Protein 5B8D (pdb70)

Secondary structure (P-SEA, 3-state):
ccccccccccccccccccccccccccccccccbbbbbcccbbbbbcccccaaaaaaaaaccccbbbbcccbbbbbcccccccccccaaaaaaaaaaacc

Structure (mmCIF, N/CA/C/O backbone):
data_5B8D
#
_entry.id   5B8D
#
_cell.length_a   41.434
_cell.length_b   44.157
_cell.length_c   56.549
_cell.angle_alpha   90.000
_cell.angle_beta   90.000
_cell.angle_gamma   90.000
#
_symmetry.space_group_name_H-M   'P 21 21 21'
#
loop_
_entity.id
_entity.type
_entity.pdbx_description
1 polymer 'Histone deacetylase 6'
2 non-polymer 'ZINC ION'
3 non-polymer 'FORMIC ACID'
4 non-polymer ~{N}-(4-methyl-1,3-thiazol-2-yl)ethanamide
5 non-polymer 'UNKNOWN ATOM OR ION'
6 non-polymer 'SODIUM ION'
7 water water
#
loop_
_atom_site.group_PDB
_atom_site.id
_atom_site.type_symbol
_atom_site.label_atom_id
_atom_site.label_alt_id
_atom_site.label_comp_id
_atom_site.label_asym_id
_atom_site.label_entity_id
_atom_site.label_seq_id
_atom_site.pdbx_PDB_ins_code
_atom_site.Cartn_x
_atom_site.Cartn_y
_atom_site.Cartn_z
_atom_site.occupancy
_atom_site.B_iso_or_equiv
_atom_site.auth_seq_id
_atom_site.auth_comp_id
_atom_site.auth_asym_id
_atom_site.auth_atom_id
_atom_site.pdbx_PDB_model_num
ATOM 1 N N . PRO A 1 3 ? -9.263 -6.504 7.482 1.00 22.82 1109 PRO A N 1
ATOM 2 C CA . PRO A 1 3 ? -7.968 -6.921 6.910 1.00 19.75 1109 PRO A CA 1
ATOM 3 C C . PRO A 1 3 ? -8.043 -8.031 5.849 1.00 18.08 1109 PRO A C 1
ATOM 4 O O . PRO A 1 3 ? -8.901 -8.935 5.937 1.00 21.29 1109 PRO A O 1
ATOM 8 N N . LEU A 1 4 ? -7.142 -7.969 4.869 1.00 14.14 1110 LEU A N 1
ATOM 9 C CA . LEU A 1 4 ? -7.157 -8.908 3.753 1.00 13.65 1110 LEU A CA 1
ATOM 10 C C . LEU A 1 4 ? -6.575 -10.267 4.159 1.00 12.87 1110 LEU A C 1
ATOM 11 O O . LEU A 1 4 ? -5.573 -10.311 4.881 1.00 13.85 1110 LEU A O 1
ATOM 16 N N . PRO A 1 5 ? -7.128 -11.383 3.628 1.00 13.58 1111 PRO A N 1
ATOM 17 C CA . PRO A 1 5 ? -6.535 -12.712 3.875 1.00 13.70 1111 PRO A CA 1
ATOM 18 C C . PRO A 1 5 ? -5.374 -13.116 2.931 1.00 12.02 1111 PRO A C 1
ATOM 19 O O . PRO A 1 5 ? -4.841 -14.223 3.046 1.00 13.47 1111 PRO A O 1
ATOM 23 N N . TRP A 1 6 ? -4.991 -12.211 2.026 1.00 11.96 1112 TRP A N 1
ATOM 24 C CA . TRP A 1 6 ? -3.915 -12.429 1.044 1.00 11.58 1112 TRP A CA 1
ATOM 25 C C . TRP A 1 6 ? -3.677 -11.094 0.336 1.00 11.26 1112 TRP A C 1
ATOM 26 O O . TRP A 1 6 ? -4.601 -10.235 0.287 1.00 13.00 1112 TRP A O 1
ATOM 37 N N . CYS A 1 7 ? -2.472 -10.879 -0.207 1.00 11.18 1113 CYS A N 1
ATOM 38 C CA . CYS A 1 7 ? -2.321 -9.786 -1.172 1.00 11.71 1113 CYS A CA 1
ATOM 39 C C . CYS A 1 7 ? -1.255 -10.199 -2.175 1.00 11.91 1113 CYS A C 1
ATOM 40 O O . CYS A 1 7 ? -0.431 -11.120 -1.911 1.00 11.81 1113 CYS A O 1
ATOM 43 N N . PRO A 1 8 ? -1.232 -9.518 -3.338 1.00 12.85 1114 PRO A N 1
ATOM 44 C CA . PRO A 1 8 ? -0.306 -9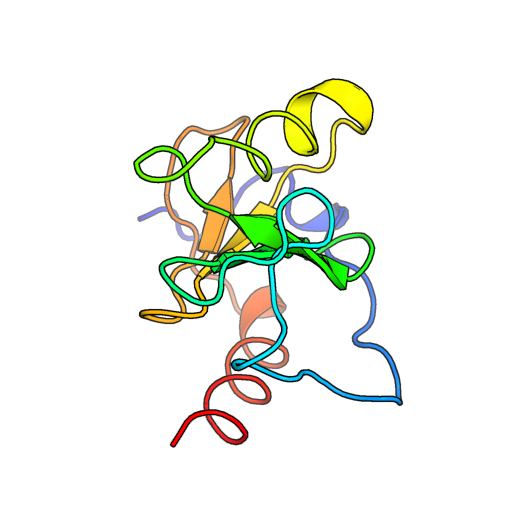.923 -4.391 1.00 13.21 1114 PRO A CA 1
ATOM 45 C C . PRO A 1 8 ? 1.187 -9.595 -4.153 1.00 12.73 1114 PRO A C 1
ATOM 46 O O . PRO A 1 8 ? 2.032 -9.928 -4.977 1.00 15.07 1114 PRO A O 1
ATOM 50 N N . HIS A 1 9 ? 1.497 -8.972 -3.015 1.00 11.38 1115 HIS A N 1
ATOM 51 C CA . HIS A 1 9 ? 2.872 -8.587 -2.651 1.00 11.36 1115 HIS A CA 1
ATOM 52 C C . HIS A 1 9 ? 3.524 -9.524 -1.615 1.00 11.40 1115 HIS A C 1
ATOM 53 O O . HIS A 1 9 ? 4.725 -9.310 -1.287 1.00 11.49 1115 HIS A O 1
ATOM 60 N N . LEU A 1 10 ? 2.799 -10.541 -1.109 1.00 11.20 1116 LEU A N 1
ATOM 61 C CA . LEU A 1 10 ? 3.405 -11.553 -0.193 1.00 11.94 1116 LEU A CA 1
ATOM 62 C C . LEU A 1 10 ? 4.638 -12.248 -0.751 1.00 11.75 1116 LEU A C 1
ATOM 63 O O . LEU A 1 10 ? 5.520 -12.663 0.013 1.00 12.55 1116 LEU A O 1
ATOM 68 N N . VAL A 1 11 ? 4.693 -12.350 -2.077 1.00 12.74 1117 VAL A N 1
ATOM 69 C CA . VAL A 1 11 ? 5.867 -12.885 -2.747 1.00 14.04 1117 VAL A CA 1
ATOM 70 C C . VAL A 1 11 ? 7.189 -12.142 -2.439 1.00 14.12 1117 VAL A C 1
ATOM 71 O O . VAL A 1 11 ? 8.265 -12.707 -2.655 1.00 16.19 1117 VAL A O 1
ATOM 75 N N . ALA A 1 12 ? 7.108 -10.892 -1.971 1.00 12.51 1118 ALA A N 1
ATOM 76 C CA . ALA A 1 12 ? 8.304 -10.074 -1.626 1.00 12.81 1118 ALA A CA 1
ATOM 77 C C . ALA A 1 12 ? 8.785 -10.243 -0.181 1.00 12.60 1118 ALA A C 1
ATOM 78 O O . ALA A 1 12 ? 9.795 -9.610 0.200 1.00 13.40 1118 ALA A O 1
ATOM 80 N N . VAL A 1 13 ? 8.081 -11.048 0.629 1.00 12.02 1119 VAL A N 1
ATOM 81 C CA . VAL A 1 13 ? 8.500 -11.321 2.017 1.00 11.69 1119 VAL A CA 1
ATOM 82 C C . VAL A 1 13 ? 9.688 -12.295 1.970 1.00 12.38 1119 VAL A C 1
ATOM 83 O O . VAL A 1 13 ? 9.581 -13.405 1.417 1.00 15.05 1119 VAL A O 1
ATOM 87 N N . CYS A 1 14 ? 10.821 -11.882 2.559 1.00 11.51 1120 CYS A N 1
ATOM 88 C CA . CYS A 1 14 ? 12.100 -12.606 2.439 1.00 12.17 1120 CYS A CA 1
ATOM 89 C C . CYS A 1 14 ? 12.426 -13.363 3.722 1.00 13.35 1120 CYS A C 1
ATOM 90 O O . CYS A 1 14 ? 11.799 -13.136 4.786 1.00 13.34 1120 CYS A O 1
ATOM 93 N N . PRO A 1 15 ? 13.428 -14.276 3.647 1.00 14.40 1121 PRO A N 1
ATOM 94 C CA . PRO A 1 15 ? 13.786 -15.058 4.833 1.00 14.71 1121 PRO A CA 1
ATOM 95 C C . PRO A 1 15 ? 14.251 -14.197 6.001 1.00 13.91 1121 PRO A C 1
ATOM 96 O O . PRO A 1 15 ? 14.959 -13.189 5.795 1.00 15.26 1121 PRO A O 1
ATOM 100 N N . ILE A 1 16 ? 13.856 -14.616 7.201 1.00 16.43 1122 ILE A N 1
ATOM 101 C CA . ILE A 1 16 ? 14.215 -13.921 8.431 1.00 16.72 1122 ILE A CA 1
ATOM 102 C C . ILE A 1 16 ? 15.712 -14.085 8.679 1.00 15.29 1122 ILE A C 1
ATOM 103 O O . ILE A 1 16 ? 16.237 -15.209 8.630 1.00 18.49 1122 ILE A O 1
ATOM 108 N N . PRO A 1 17 ? 16.422 -12.986 8.923 1.00 15.27 1123 PRO A N 1
ATOM 109 C CA . PRO A 1 17 ? 17.866 -13.093 9.187 1.00 15.32 1123 PRO A CA 1
ATOM 110 C C . PRO A 1 17 ? 18.169 -14.025 10.386 1.00 14.20 1123 PRO A C 1
ATOM 111 O O . PRO A 1 17 ? 17.414 -14.044 11.381 1.00 14.55 1123 PRO A O 1
ATOM 115 N N . ALA A 1 18 ? 19.291 -14.746 10.319 1.00 14.45 1124 ALA A N 1
ATOM 116 C CA . ALA A 1 18 ? 19.748 -15.589 11.420 1.00 14.03 1124 ALA A CA 1
ATOM 117 C C . ALA A 1 18 ? 20.057 -14.755 12.674 1.00 14.92 1124 ALA A C 1
ATOM 118 O O . ALA A 1 18 ? 20.013 -15.295 13.773 1.00 16.90 1124 ALA A O 1
ATOM 120 N N . ALA A 1 19 ? 20.305 -13.449 12.514 1.00 15.50 1125 ALA A N 1
ATOM 121 C CA . ALA A 1 19 ? 20.492 -12.527 13.640 1.00 17.98 1125 ALA A CA 1
ATOM 122 C C . ALA A 1 19 ? 19.207 -12.317 14.452 1.00 17.01 1125 ALA A C 1
ATOM 123 O O . ALA A 1 19 ? 19.274 -11.826 15.581 1.00 22.13 1125 ALA A O 1
ATOM 125 N N . GLY A 1 20 ? 18.046 -12.675 13.884 1.00 15.10 1126 GLY A N 1
ATOM 126 C CA . GLY A 1 20 ? 16.763 -12.473 14.536 1.00 14.89 1126 GLY A CA 1
ATOM 127 C C . GLY A 1 20 ? 16.282 -11.021 14.426 1.00 13.23 1126 GLY A C 1
ATOM 128 O O . GLY A 1 20 ? 16.841 -10.210 13.672 1.00 16.30 1126 GLY A O 1
ATOM 129 N N . LEU A 1 21 ? 15.235 -10.701 15.187 1.00 11.37 1127 LEU A N 1
ATOM 130 C CA . LEU A 1 21 ? 14.634 -9.349 15.233 1.00 11.17 1127 LEU A CA 1
ATOM 131 C C . LEU A 1 21 ? 14.895 -8.709 16.583 1.00 12.13 1127 LEU A C 1
ATOM 132 O O . LEU A 1 21 ? 14.881 -9.398 17.612 1.00 15.48 1127 LEU A O 1
ATOM 137 N N . ASP A 1 22 ? 15.055 -7.377 16.585 1.00 11.11 1128 ASP A N 1
ATOM 138 C CA . ASP A 1 22 ? 15.168 -6.572 17.829 1.00 11.62 1128 ASP A CA 1
ATOM 139 C C . ASP A 1 22 ? 14.047 -5.510 17.796 1.00 9.65 1128 ASP A C 1
ATOM 140 O O . ASP A 1 22 ? 14.178 -4.482 17.080 1.00 9.59 1128 ASP A O 1
ATOM 145 N N . VAL A 1 23 ? 12.971 -5.749 18.560 1.00 9.74 1129 VAL A N 1
ATOM 146 C CA . VAL A 1 23 ? 11.825 -4.832 18.529 1.00 10.19 1129 VAL A CA 1
ATOM 147 C C . VAL A 1 23 ? 12.118 -3.458 19.144 1.00 9.73 1129 VAL A C 1
ATOM 148 O O . VAL A 1 23 ? 11.302 -2.539 18.978 1.00 10.54 1129 VAL A O 1
ATOM 152 N N . THR A 1 24 ? 13.255 -3.319 19.850 1.00 9.60 1130 THR A N 1
ATOM 153 C CA . THR A 1 24 ? 13.711 -2.021 20.406 1.00 10.27 1130 THR A CA 1
ATOM 154 C C . THR A 1 24 ? 14.706 -1.265 19.505 1.00 10.72 1130 THR A C 1
ATOM 155 O O . THR A 1 24 ? 15.218 -0.219 19.916 1.00 12.95 1130 THR A O 1
ATOM 159 N N . GLN A 1 25 ? 14.960 -1.765 18.285 1.00 10.10 1131 GLN A N 1
ATOM 160 C CA . GLN A 1 25 ? 15.926 -1.128 17.376 1.00 9.92 1131 GLN A CA 1
ATOM 161 C C . GLN A 1 25 ? 15.439 0.291 16.988 1.00 9.79 1131 GLN A C 1
ATOM 162 O O . GLN A 1 25 ? 14.263 0.465 16.673 1.00 10.57 1131 GLN A O 1
ATOM 168 N N . PRO A 1 26 ? 16.351 1.291 16.968 1.00 10.26 1132 PRO A N 1
ATOM 169 C CA . PRO A 1 26 ? 15.952 2.665 16.580 1.00 10.75 1132 PRO A CA 1
ATOM 170 C C . PRO A 1 26 ? 15.777 2.835 15.052 1.00 9.54 1132 PRO A C 1
ATOM 171 O O . PRO A 1 26 ? 16.268 2.004 14.256 1.00 10.16 1132 PRO A O 1
ATOM 175 N N . CYS A 1 27 ? 15.129 3.945 14.654 1.00 9.41 1133 CYS A N 1
ATOM 176 C CA . CYS A 1 27 ? 15.023 4.317 13.235 1.00 9.10 1133 CYS A CA 1
ATOM 177 C C . CYS A 1 27 ? 16.440 4.484 12.633 1.00 9.31 1133 CYS A C 1
ATOM 178 O O . CYS A 1 27 ? 17.275 5.215 13.198 1.00 10.70 1133 CYS A O 1
ATOM 181 N N . GLY A 1 28 ? 16.686 3.842 11.476 1.00 9.75 1134 GLY A N 1
ATOM 182 C CA . GLY A 1 28 ? 17.995 3.939 10.803 1.00 11.21 1134 GLY A CA 1
ATOM 183 C C . GLY A 1 28 ? 18.378 5.320 10.289 1.00 12.35 1134 GLY A C 1
ATOM 184 O O . GLY A 1 28 ? 19.571 5.543 10.029 1.00 16.09 1134 GLY 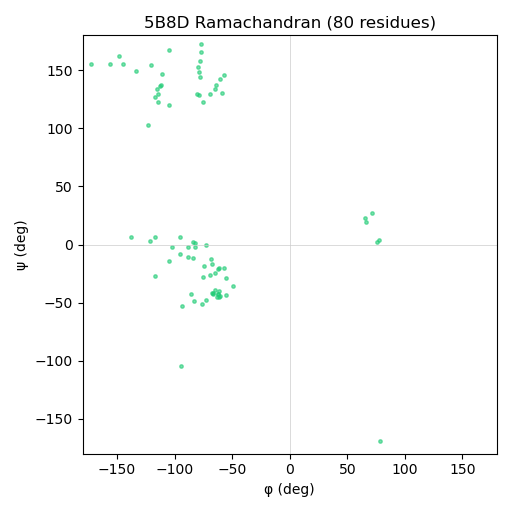A O 1
ATOM 185 N N A ASP A 1 29 ? 17.404 6.222 10.135 0.56 11.15 1135 ASP A N 1
ATOM 186 N N B ASP A 1 29 ? 17.404 6.226 10.156 0.44 11.93 1135 ASP A N 1
ATOM 187 C CA A ASP A 1 29 ? 17.659 7.588 9.668 0.56 11.84 1135 ASP A CA 1
ATOM 188 C CA B ASP A 1 29 ? 17.650 7.584 9.671 0.44 12.94 1135 ASP A CA 1
ATOM 189 C C A ASP A 1 29 ? 17.790 8.550 10.868 0.56 12.69 1135 ASP A C 1
ATOM 190 C C B ASP A 1 29 ? 17.759 8.601 10.821 0.44 13.29 1135 ASP A C 1
ATOM 191 O O A ASP A 1 29 ? 18.866 9.135 11.088 0.56 17.18 1135 ASP A O 1
ATOM 192 O O B ASP A 1 29 ? 18.777 9.300 10.931 0.44 17.20 1135 ASP A O 1
ATOM 201 N N . CYS A 1 30 ? 16.731 8.706 11.669 1.00 11.99 1136 CYS A N 1
ATOM 202 C CA . CYS A 1 30 ? 16.707 9.733 12.735 1.00 11.98 1136 CYS A CA 1
ATOM 203 C C . CYS A 1 30 ? 17.042 9.247 14.158 1.00 11.41 1136 CYS A C 1
ATOM 204 O O . CYS A 1 30 ? 17.143 10.064 15.096 1.00 13.08 1136 CYS A O 1
ATOM 207 N N . GLY A 1 31 ? 17.155 7.930 14.352 1.00 11.03 1137 GLY A N 1
ATOM 208 C CA . GLY A 1 31 ? 17.503 7.384 15.658 1.00 11.47 1137 GLY A CA 1
ATOM 209 C C . GLY A 1 31 ? 16.401 7.338 16.700 1.00 10.69 1137 GLY A C 1
ATOM 210 O O . GLY A 1 31 ? 16.662 6.902 17.846 1.00 12.06 1137 GLY A O 1
ATOM 211 N N . THR A 1 32 ? 15.153 7.711 16.371 1.00 10.53 1138 THR A N 1
ATOM 212 C CA A THR A 1 32 ? 14.071 7.680 17.358 0.82 11.07 1138 THR A CA 1
ATOM 213 C CA B THR A 1 32 ? 14.098 7.699 17.387 0.10 11.32 1138 THR A CA 1
ATOM 214 C CA C THR A 1 32 ? 14.099 7.691 17.390 0.08 11.23 1138 THR A CA 1
ATOM 215 C C . THR A 1 32 ? 13.720 6.253 17.794 1.00 10.47 1138 THR A C 1
ATOM 216 O O . THR A 1 32 ? 13.841 5.292 16.995 1.00 10.67 1138 THR A O 1
ATOM 226 N N A ILE A 1 33 ? 13.251 6.097 19.025 0.50 11.96 1139 ILE A N 1
ATOM 227 N N B ILE A 1 33 ? 13.310 6.112 19.061 0.50 11.73 1139 ILE A N 1
ATOM 228 C CA A ILE A 1 33 ? 12.826 4.782 19.506 0.50 13.35 1139 ILE A CA 1
ATOM 229 C CA B ILE A 1 33 ? 12.789 4.857 19.649 0.50 13.16 1139 ILE A CA 1
ATOM 230 C C A ILE A 1 33 ? 11.292 4.615 19.549 0.50 12.62 1139 ILE A C 1
ATOM 231 C C B ILE A 1 33 ? 11.290 5.010 19.957 0.50 14.33 1139 ILE A C 1
ATOM 232 O O A ILE A 1 33 ? 10.854 3.540 19.875 0.50 12.03 1139 ILE A O 1
ATOM 233 O O B ILE A 1 33 ? 10.779 4.598 21.037 0.50 16.86 1139 ILE A O 1
ATOM 242 N N A GLN A 1 34 ? 10.509 5.628 19.134 0.50 13.63 1140 GLN A N 1
ATOM 243 N N B GLN A 1 34 ? 10.613 5.666 19.020 0.50 13.35 1140 GLN A N 1
ATOM 244 C CA A GLN A 1 34 ? 9.050 5.790 19.466 0.50 15.96 1140 GLN A CA 1
ATOM 245 C CA B GLN A 1 34 ? 9.175 5.714 18.987 0.50 13.61 1140 GLN A CA 1
ATOM 246 C C A GLN A 1 34 ? 7.920 4.936 18.810 0.50 13.99 1140 GLN A C 1
ATOM 247 C C B GLN A 1 34 ? 8.604 5.178 17.672 0.50 11.29 1140 GLN A C 1
ATOM 248 O O A GLN A 1 34 ? 7.072 4.381 19.513 0.50 16.71 1140 GLN A O 1
ATOM 249 O O B GLN A 1 34 ? 8.982 5.609 16.578 0.50 10.67 1140 GLN A O 1
ATOM 260 N N A GLU A 1 35 ? 7.868 4.899 17.474 0.50 12.86 1141 GLU A N 1
ATOM 261 N N B GLU A 1 35 ? 7.669 4.243 17.789 0.50 10.14 1141 GLU A N 1
ATOM 262 C CA A GLU A 1 35 ? 6.876 4.122 16.685 0.50 10.59 1141 GLU A CA 1
ATOM 263 C CA B GLU A 1 35 ? 6.788 3.922 16.677 0.50 10.01 1141 GLU A CA 1
ATOM 264 C C A GLU A 1 35 ? 7.492 3.518 15.382 0.50 9.16 1141 GLU A C 1
ATOM 265 C C B GLU A 1 35 ? 7.617 3.619 15.430 0.50 9.09 1141 GLU A C 1
ATOM 266 O O A GLU A 1 35 ? 7.132 3.902 14.257 0.50 11.50 1141 GLU A O 1
ATOM 267 O O B GLU A 1 35 ? 7.629 4.386 14.447 0.50 12.42 1141 GLU A O 1
ATOM 278 N N . ASN A 1 36 ? 8.356 2.516 15.517 1.00 8.81 1142 ASN A N 1
ATOM 279 C CA . ASN A 1 36 ? 9.117 1.963 14.389 1.00 8.27 1142 ASN A CA 1
ATOM 280 C C . ASN A 1 36 ? 8.456 0.713 13.782 1.00 7.91 1142 ASN A C 1
ATOM 281 O O . ASN A 1 36 ? 7.714 -0.025 14.444 1.00 8.48 1142 ASN A O 1
ATOM 286 N N . TRP A 1 37 ? 8.774 0.526 12.502 1.00 7.81 1143 TRP A N 1
ATOM 287 C CA . TRP A 1 37 ? 8.375 -0.607 11.671 1.00 7.80 1143 TRP A CA 1
ATOM 288 C C . TRP A 1 37 ? 9.636 -1.313 11.168 1.00 7.32 1143 TRP A C 1
ATOM 289 O O . TRP A 1 37 ? 10.695 -0.658 11.004 1.00 8.01 1143 TRP A O 1
ATOM 300 N N . VAL A 1 38 ? 9.521 -2.625 10.857 1.00 7.42 1144 VAL A N 1
ATOM 301 C CA . VAL A 1 38 ? 10.607 -3.367 10.160 1.00 7.35 1144 VAL A CA 1
ATOM 302 C C . VAL A 1 38 ? 10.117 -3.765 8.753 1.00 7.31 1144 VAL A C 1
ATOM 303 O O . VAL A 1 38 ? 8.977 -4.265 8.579 1.00 8.05 1144 VAL A O 1
ATOM 307 N N . CYS A 1 39 ? 10.977 -3.589 7.741 1.00 7.51 1145 CYS A N 1
ATOM 308 C CA . CYS A 1 39 ? 10.644 -3.962 6.356 1.00 7.93 1145 CYS A CA 1
ATOM 309 C C . CYS A 1 39 ? 10.795 -5.488 6.179 1.00 7.90 1145 CYS A C 1
ATOM 310 O O . CYS A 1 39 ? 11.843 -6.061 6.503 1.00 8.44 1145 CYS A O 1
ATOM 313 N N . LEU A 1 40 ? 9.753 -6.151 5.647 1.00 7.69 1146 LEU A N 1
ATOM 314 C CA . LEU A 1 40 ? 9.764 -7.618 5.484 1.00 8.53 1146 LEU A CA 1
ATOM 315 C C . LEU A 1 40 ? 10.491 -8.110 4.238 1.00 8.46 1146 LEU A C 1
ATOM 316 O O . LEU A 1 40 ? 10.600 -9.336 4.032 1.00 9.78 1146 LEU A O 1
ATOM 321 N N . SER A 1 41 ? 11.053 -7.178 3.446 1.00 8.25 1147 SER A N 1
ATOM 322 C CA . SER A 1 41 ? 11.965 -7.533 2.341 1.00 8.81 1147 SER A CA 1
ATOM 323 C C . SER A 1 41 ? 13.433 -7.503 2.764 1.00 9.42 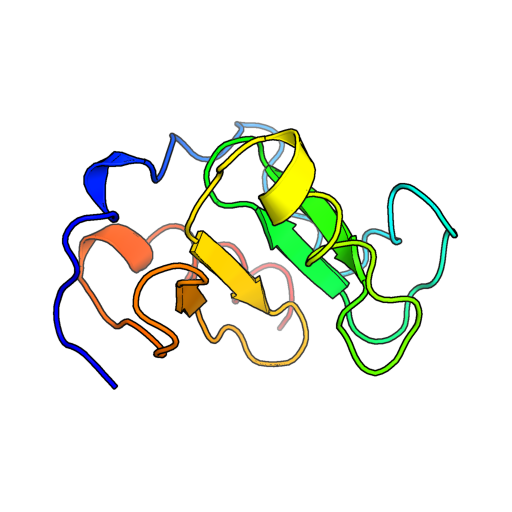1147 SER A C 1
ATOM 324 O O . SER A 1 41 ? 14.138 -8.508 2.585 1.00 12.47 1147 SER A O 1
ATOM 327 N N . CYS A 1 42 ? 13.930 -6.398 3.351 1.00 9.12 1148 CYS A N 1
ATOM 328 C CA . CYS A 1 42 ? 15.381 -6.307 3.677 1.00 9.19 1148 CYS A CA 1
ATOM 329 C C . CYS A 1 42 ? 15.690 -6.070 5.182 1.00 8.58 1148 CYS A C 1
ATOM 330 O O . CYS A 1 42 ? 16.858 -5.905 5.546 1.00 9.40 1148 CYS A O 1
ATOM 333 N N . TYR A 1 43 ? 14.643 -6.040 6.033 1.00 8.47 1149 TYR A N 1
ATOM 334 C CA . TYR A 1 43 ? 14.823 -6.074 7.503 1.00 8.59 1149 TYR A CA 1
ATOM 335 C C . TYR A 1 43 ? 15.526 -4.836 8.091 1.00 8.66 1149 TYR A C 1
ATOM 336 O O . TYR A 1 43 ? 16.002 -4.866 9.228 1.00 10.07 1149 TYR A O 1
ATOM 345 N N . GLN A 1 44 ? 15.476 -3.705 7.356 1.00 8.74 1150 GLN A N 1
ATOM 346 C CA . GLN A 1 44 ? 15.825 -2.389 7.895 1.00 8.80 1150 GLN A CA 1
ATOM 347 C C . GLN A 1 44 ? 14.633 -1.830 8.715 1.00 8.08 1150 GLN A C 1
ATOM 348 O O . GLN A 1 44 ? 13.459 -2.172 8.452 1.00 8.81 1150 GLN A O 1
ATOM 354 N N . VAL A 1 45 ? 14.953 -0.981 9.700 1.00 8.03 1151 VAL A N 1
ATOM 355 C CA . VAL A 1 45 ? 13.976 -0.431 10.676 1.00 7.76 1151 VAL A CA 1
ATOM 356 C C . VAL A 1 45 ? 13.880 1.091 10.531 1.00 7.86 1151 VAL A C 1
ATOM 357 O O . VAL A 1 45 ? 14.934 1.790 10.556 1.00 8.86 1151 VAL A O 1
ATOM 361 N N . TYR A 1 46 ? 12.654 1.612 10.361 1.00 7.70 1152 TYR A N 1
ATOM 362 C CA . TYR A 1 46 ? 12.415 3.069 10.144 1.00 7.94 1152 TYR A CA 1
ATOM 363 C C . TYR A 1 46 ? 11.098 3.491 10.816 1.00 7.85 1152 TYR A C 1
ATOM 364 O O . TYR A 1 46 ? 10.167 2.671 11.006 1.00 8.07 1152 TYR A O 1
ATOM 373 N N . CYS A 1 47 ? 10.998 4.785 11.152 1.00 7.85 1153 CYS A N 1
ATOM 374 C CA . CYS A 1 47 ? 9.858 5.311 11.935 1.00 7.98 1153 CYS A CA 1
ATOM 375 C C . CYS A 1 47 ? 8.560 5.515 11.129 1.00 7.51 1153 CYS A C 1
ATOM 376 O O . CYS A 1 47 ? 8.553 5.681 9.880 1.00 8.43 1153 CYS A O 1
ATOM 379 N N . GLY A 1 48 ? 7.453 5.537 11.868 1.00 7.99 1154 GLY A N 1
ATOM 380 C CA . GLY A 1 48 ? 6.114 5.683 11.288 1.00 9.17 1154 GLY A CA 1
ATOM 381 C C . GLY A 1 48 ? 5.748 7.105 10.850 1.00 9.09 1154 GLY A C 1
ATOM 382 O O . GLY A 1 48 ? 6.458 8.110 11.126 1.00 9.53 1154 GLY A O 1
ATOM 383 N N . ARG A 1 49 ? 4.595 7.202 10.176 1.00 9.79 1155 ARG A N 1
ATOM 384 C CA . ARG A 1 49 ? 4.170 8.454 9.540 1.00 11.18 1155 ARG A CA 1
ATOM 385 C C . ARG A 1 49 ? 3.886 9.591 10.535 1.00 10.72 1155 ARG A C 1
ATOM 386 O O . ARG A 1 49 ? 3.954 10.771 10.139 1.00 12.23 1155 ARG A O 1
ATOM 394 N N . TYR A 1 50 ? 3.548 9.252 11.786 1.00 10.09 1156 TYR A N 1
ATOM 395 C CA . TYR A 1 50 ? 3.264 10.277 12.809 1.00 10.94 1156 TYR A CA 1
ATOM 396 C C . TYR A 1 50 ? 4.531 10.811 13.490 1.00 10.89 1156 TYR A C 1
ATOM 397 O O . TYR A 1 50 ? 4.474 11.836 14.185 1.00 13.00 1156 TYR A O 1
ATOM 406 N N . ILE A 1 51 ? 5.679 10.152 13.271 1.00 10.70 1157 ILE A N 1
ATOM 407 C CA . ILE A 1 51 ? 6.987 10.601 13.782 1.00 10.58 1157 ILE A CA 1
ATOM 408 C C . ILE A 1 51 ? 7.641 11.436 12.655 1.00 10.77 1157 ILE A C 1
ATOM 409 O O . ILE A 1 51 ? 7.165 12.565 12.398 1.00 12.95 1157 ILE A O 1
ATOM 414 N N . ASN A 1 52 ? 8.633 10.896 11.931 1.00 10.42 1158 ASN A N 1
ATOM 415 C CA . ASN A 1 52 ? 9.284 11.616 10.834 1.00 11.08 1158 ASN A CA 1
ATOM 416 C C . ASN A 1 52 ? 9.090 10.935 9.458 1.00 10.77 1158 ASN A C 1
ATOM 417 O O . ASN A 1 52 ? 9.667 11.397 8.458 1.00 13.15 1158 ASN A O 1
ATOM 422 N N . GLY A 1 53 ? 8.268 9.867 9.383 1.00 10.27 1159 GLY A N 1
ATOM 423 C CA . GLY A 1 53 ? 7.891 9.320 8.068 1.00 10.64 1159 GLY A CA 1
ATOM 424 C C . GLY A 1 53 ? 9.006 8.589 7.326 1.00 9.43 1159 GLY A C 1
ATOM 425 O O . GLY A 1 53 ? 8.948 8.475 6.082 1.00 10.63 1159 GLY A O 1
ATOM 426 N N . HIS A 1 54 ? 9.982 8.026 8.039 1.00 9.38 1160 HIS A N 1
ATOM 427 C CA . HIS A 1 54 ? 11.116 7.391 7.341 1.00 8.92 1160 HIS A CA 1
ATOM 428 C C . HIS A 1 54 ? 10.779 6.030 6.713 1.00 9.01 1160 HIS A C 1
ATOM 429 O O . HIS A 1 54 ? 11.364 5.698 5.664 1.00 9.44 1160 HIS A O 1
ATOM 436 N N . MET A 1 55 ? 9.802 5.278 7.257 1.00 8.68 1161 MET A N 1
ATOM 437 C CA . MET A 1 55 ? 9.410 4.024 6.584 1.00 8.55 1161 MET A CA 1
ATOM 438 C C . MET A 1 55 ? 8.660 4.312 5.270 1.00 8.65 1161 MET A C 1
ATOM 439 O O . MET A 1 55 ?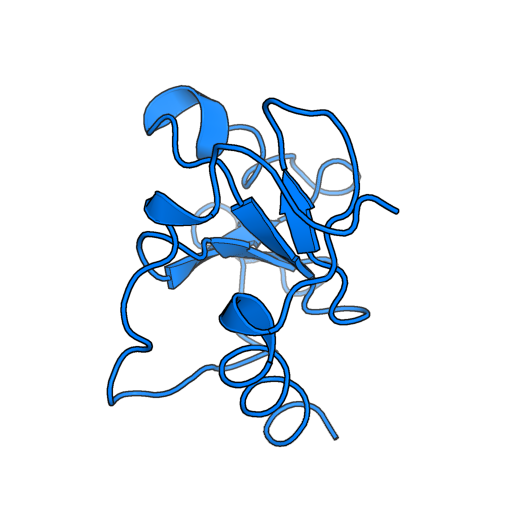 8.892 3.612 4.240 1.00 9.14 1161 MET A O 1
ATOM 444 N N A LEU A 1 56 ? 7.808 5.338 5.247 0.90 8.99 1162 LEU A N 1
ATOM 445 N N B LEU A 1 56 ? 7.793 5.329 5.268 0.10 9.69 1162 LEU A N 1
ATOM 446 C CA A LEU A 1 56 ? 7.164 5.734 3.979 0.90 10.07 1162 LEU A CA 1
ATOM 447 C CA B LEU A 1 56 ? 7.165 5.819 4.028 0.10 10.71 1162 LEU A CA 1
ATOM 448 C C A LEU A 1 56 ? 8.225 6.165 2.949 0.90 9.58 1162 LEU A C 1
ATOM 449 C C B LEU A 1 56 ? 8.212 6.182 2.972 0.10 10.35 1162 LEU A C 1
ATOM 450 O O A LEU A 1 56 ? 8.126 5.839 1.738 0.90 10.69 1162 LEU A O 1
ATOM 451 O O B LEU A 1 56 ? 8.083 5.811 1.805 0.10 10.84 1162 LEU A O 1
ATOM 460 N N . GLN A 1 57 ? 9.248 6.904 3.398 1.00 10.00 1163 GLN A N 1
ATOM 461 C CA A GLN A 1 57 ? 10.359 7.287 2.507 0.90 10.44 1163 GLN A CA 1
ATOM 462 C CA B GLN A 1 57 ? 10.368 7.276 2.519 0.10 10.68 1163 GLN A CA 1
ATOM 463 C C . GLN A 1 57 ? 11.094 6.041 1.969 1.00 9.62 1163 GLN A C 1
ATOM 464 O O . GLN A 1 57 ? 11.439 5.983 0.769 1.00 10.32 1163 GLN A O 1
ATOM 475 N N . HIS A 1 58 ? 11.336 5.048 2.842 1.00 9.31 1164 HIS A N 1
ATOM 476 C CA . HIS A 1 58 ? 11.973 3.779 2.412 1.00 9.14 1164 HIS A CA 1
ATOM 477 C C . HIS A 1 58 ? 11.122 3.048 1.371 1.00 9.15 1164 HIS A C 1
ATOM 478 O O . HIS A 1 58 ? 11.669 2.543 0.361 1.00 9.92 1164 HIS A O 1
ATOM 485 N N . HIS A 1 59 ? 9.799 2.946 1.590 1.00 9.20 1165 HIS A N 1
ATOM 486 C CA . HIS A 1 59 ? 8.925 2.353 0.561 1.00 9.32 1165 HIS A CA 1
ATOM 487 C C . HIS A 1 59 ? 9.093 3.095 -0.791 1.00 9.50 1165 HIS A C 1
ATOM 488 O O . HIS A 1 59 ? 9.155 2.452 -1.864 1.00 10.70 1165 HIS A O 1
ATOM 495 N N . GLY A 1 60 ? 9.141 4.436 -0.745 1.00 9.91 1166 GLY A N 1
ATOM 496 C CA . GLY A 1 60 ? 9.273 5.198 -1.976 1.00 10.83 1166 GLY A CA 1
ATOM 497 C C . GLY A 1 60 ? 10.594 4.963 -2.709 1.00 10.40 1166 GLY A C 1
ATOM 498 O O . GLY A 1 60 ? 10.598 4.938 -3.976 1.00 11.94 1166 GLY A O 1
ATOM 499 N N . ASN A 1 61 ? 11.712 4.832 -1.968 1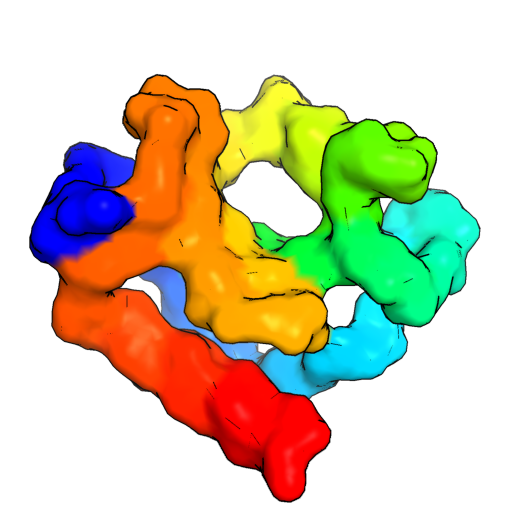.00 10.23 1167 ASN A N 1
ATOM 500 C CA . ASN A 1 61 ? 13.036 4.688 -2.593 1.00 11.08 1167 ASN A CA 1
ATOM 501 C C . ASN A 1 61 ? 13.483 3.247 -2.919 1.00 10.26 1167 ASN A C 1
ATOM 502 O O . ASN A 1 61 ? 14.469 3.076 -3.649 1.00 11.95 1167 ASN A O 1
ATOM 507 N N . SER A 1 62 ? 12.740 2.242 -2.418 1.00 10.27 1168 SER A N 1
ATOM 508 C CA . SER A 1 62 ? 13.002 0.813 -2.681 1.00 10.66 1168 SER A CA 1
ATOM 509 C C . SER A 1 62 ? 11.885 0.083 -3.439 1.00 10.54 1168 SER A C 1
ATOM 510 O O . SER A 1 62 ? 12.148 -0.965 -4.067 1.00 11.70 1168 SER A O 1
ATOM 513 N N . GLY A 1 63 ? 10.639 0.555 -3.307 1.00 9.85 1169 GLY A N 1
ATOM 514 C CA . GLY A 1 63 ? 9.472 -0.203 -3.748 1.00 10.09 1169 GLY A CA 1
ATOM 515 C C . GLY A 1 63 ? 9.044 -1.364 -2.865 1.00 9.79 1169 GLY A C 1
ATOM 516 O O . GLY A 1 63 ? 8.081 -2.063 -3.198 1.00 10.95 1169 GLY A O 1
ATOM 517 N N . HIS A 1 64 ? 9.725 -1.602 -1.731 1.00 9.43 1170 HIS A N 1
ATOM 518 C CA . HIS A 1 64 ? 9.381 -2.756 -0.897 1.00 8.82 1170 HIS A CA 1
ATOM 519 C C . HIS A 1 64 ? 7.960 -2.582 -0.321 1.00 8.79 1170 HIS A C 1
ATOM 520 O O . HIS A 1 64 ? 7.604 -1.490 0.170 1.00 9.40 1170 HIS A O 1
ATOM 527 N N . PRO A 1 65 ? 7.119 -3.638 -0.384 1.00 8.64 1171 PRO A N 1
ATOM 528 C CA . PRO A 1 65 ? 5.661 -3.454 -0.137 1.00 8.48 1171 PRO A CA 1
ATOM 529 C C . PRO A 1 65 ? 5.181 -3.505 1.326 1.00 8.03 1171 PRO A C 1
ATOM 530 O O . PRO A 1 65 ? 4.242 -2.755 1.681 1.00 9.16 1171 PRO A O 1
ATOM 534 N N . LEU A 1 66 ? 5.723 -4.482 2.084 1.00 7.96 1172 LEU A N 1
ATOM 535 C CA . LEU A 1 66 ? 5.117 -4.933 3.366 1.00 7.78 1172 LEU A CA 1
ATOM 536 C C . LEU A 1 66 ? 6.021 -4.643 4.559 1.00 7.62 1172 LEU A C 1
ATOM 537 O O . LEU A 1 66 ? 7.232 -4.960 4.534 1.00 8.11 1172 LEU A O 1
ATOM 542 N N . VAL A 1 67 ? 5.415 -4.084 5.618 1.00 7.47 1173 VAL A N 1
ATOM 543 C CA . VAL A 1 67 ? 6.138 -3.694 6.851 1.00 7.43 1173 VAL A CA 1
ATOM 544 C C . VAL A 1 67 ? 5.364 -4.190 8.086 1.00 7.32 1173 VAL A C 1
ATOM 545 O O . VAL A 1 67 ? 4.115 -4.276 8.068 1.00 8.54 1173 VAL A O 1
ATOM 549 N N . LEU A 1 68 ? 6.119 -4.493 9.153 1.00 7.37 1174 LEU A N 1
ATOM 550 C CA . LEU A 1 68 ? 5.594 -5.044 10.423 1.00 7.40 1174 LEU A CA 1
ATOM 551 C C . LEU A 1 68 ? 5.784 -4.034 11.569 1.00 6.88 1174 LEU A C 1
ATOM 552 O O . LEU A 1 68 ? 6.906 -3.521 11.780 1.00 7.56 1174 LEU A O 1
ATOM 557 N N . SER A 1 69 ? 4.709 -3.764 12.328 1.00 7.29 1175 SER A N 1
ATOM 558 C CA . SER A 1 69 ? 4.756 -2.755 13.419 1.00 7.46 1175 SER A CA 1
ATOM 559 C C . SER A 1 69 ? 5.397 -3.342 14.681 1.00 7.72 1175 SER A C 1
ATOM 560 O O . SER A 1 69 ? 4.969 -4.392 15.188 1.00 8.42 1175 SER A O 1
ATOM 563 N N . TYR A 1 70 ? 6.385 -2.611 15.244 1.00 7.62 1176 TYR A N 1
ATOM 564 C CA . TYR A 1 70 ? 6.950 -2.983 16.556 1.00 8.45 1176 TYR A CA 1
ATOM 565 C C . TYR A 1 70 ? 6.105 -2.489 17.748 1.00 9.26 1176 TYR A C 1
ATOM 566 O O . TYR A 1 70 ? 6.438 -2.812 18.900 1.00 12.69 1176 TYR A O 1
ATOM 575 N N . ILE A 1 71 ? 5.003 -1.755 17.492 1.00 9.28 1177 ILE A N 1
ATOM 576 C CA . ILE A 1 71 ? 4.015 -1.419 18.543 1.00 9.81 1177 ILE A CA 1
ATOM 577 C C . ILE A 1 71 ? 3.023 -2.566 18.754 1.00 9.61 1177 ILE A C 1
ATOM 578 O O . ILE A 1 71 ? 2.746 -2.942 19.905 1.00 11.82 1177 ILE A O 1
ATOM 583 N N . ASP A 1 72 ? 2.442 -3.092 17.657 1.00 9.64 1178 ASP A N 1
ATOM 584 C CA . ASP A 1 72 ? 1.305 -4.036 17.794 1.00 10.34 1178 ASP A CA 1
ATOM 585 C C . ASP A 1 72 ? 1.335 -5.247 16.860 1.00 9.61 1178 ASP A C 1
ATOM 586 O O . ASP A 1 72 ? 0.358 -6.026 16.844 1.00 11.03 1178 ASP A O 1
ATOM 591 N N . LEU A 1 73 ? 2.428 -5.434 16.099 1.00 8.72 1179 LEU A N 1
ATOM 592 C CA . LEU A 1 73 ? 2.615 -6.628 15.245 1.00 9.36 1179 LEU A CA 1
ATOM 593 C C . LE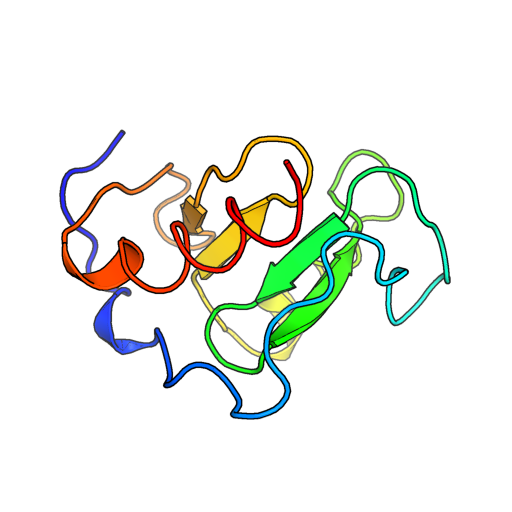U A 1 73 ? 1.604 -6.705 14.072 1.00 9.94 1179 LEU A C 1
ATOM 594 O O . LEU A 1 73 ? 1.449 -7.784 13.474 1.00 12.11 1179 LEU A O 1
ATOM 599 N N . SER A 1 74 ? 0.971 -5.579 13.713 1.00 10.26 1180 SER A N 1
ATOM 600 C CA A SER A 1 74 ? 0.200 -5.522 12.472 0.90 10.70 1180 SER A CA 1
ATOM 601 C CA B SER A 1 74 ? 0.195 -5.457 12.467 0.10 9.75 1180 SER A CA 1
ATOM 602 C C . SER A 1 74 ? 1.132 -5.442 11.252 1.00 9.37 1180 SER A C 1
ATOM 603 O O . SER A 1 74 ? 2.238 -4.900 11.337 1.00 9.88 1180 SER A O 1
ATOM 608 N N . ALA A 1 75 ? 0.682 -6.001 10.106 1.00 8.78 1181 ALA A N 1
ATOM 609 C CA . ALA A 1 75 ? 1.441 -5.960 8.834 1.00 8.77 1181 ALA A CA 1
ATOM 610 C C . ALA A 1 75 ? 0.650 -5.109 7.825 1.00 8.50 1181 ALA A C 1
ATOM 611 O O . ALA A 1 75 ? -0.536 -5.391 7.558 1.00 10.31 1181 ALA A O 1
ATOM 613 N N . TRP A 1 76 ? 1.299 -4.054 7.302 1.00 8.34 1182 TRP A N 1
ATOM 614 C CA . TRP A 1 76 ? 0.689 -3.097 6.346 1.00 8.68 1182 TRP A CA 1
ATOM 615 C C . TRP A 1 76 ? 1.336 -3.237 4.968 1.00 8.16 1182 TRP A C 1
ATOM 616 O O . TRP A 1 76 ? 2.586 -3.305 4.866 1.00 8.34 1182 TRP A O 1
ATOM 627 N N . CYS A 1 77 ? 0.502 -3.221 3.916 1.00 8.43 1183 CYS A N 1
ATOM 628 C CA . CYS A 1 77 ? 0.970 -3.150 2.513 1.00 8.66 1183 CYS A CA 1
ATOM 629 C C . CYS A 1 77 ? 0.734 -1.736 1.967 1.00 8.44 1183 CYS A C 1
ATOM 630 O O . CYS A 1 77 ? -0.412 -1.259 1.886 1.00 9.52 1183 CYS A O 1
ATOM 633 N N . TYR A 1 78 ? 1.827 -1.068 1.558 1.00 9.06 1184 TYR A N 1
ATOM 634 C CA . TYR A 1 78 ? 1.737 0.307 1.011 1.00 9.71 1184 TYR A CA 1
ATOM 635 C C . TYR A 1 78 ? 1.048 0.374 -0.372 1.00 10.48 1184 TYR A C 1
ATOM 636 O O . TYR A 1 78 ? 0.517 1.421 -0.754 1.00 12.98 1184 TYR A O 1
ATOM 645 N N . TYR A 1 79 ? 1.100 -0.716 -1.153 1.00 10.01 1185 TYR A N 1
ATOM 646 C CA . TYR A 1 79 ? 0.407 -0.765 -2.476 1.00 10.85 1185 TYR A CA 1
ATOM 647 C C . TYR A 1 79 ? -1.110 -0.958 -2.311 1.00 11.19 1185 TYR A C 1
ATOM 648 O O . TYR A 1 79 ? -1.921 -0.238 -2.903 1.00 13.57 1185 TYR A O 1
ATOM 657 N N . CYS A 1 80 ? -1.484 -1.975 -1.531 1.00 11.17 1186 CYS A N 1
ATOM 658 C CA . CYS A 1 80 ? -2.906 -2.295 -1.286 1.00 11.40 1186 CYS A CA 1
ATOM 659 C C . CYS A 1 80 ? -3.571 -1.295 -0.335 1.00 11.93 1186 CYS A C 1
ATOM 660 O O . CYS A 1 80 ? -4.818 -1.226 -0.303 1.00 13.79 1186 CYS A O 1
ATOM 663 N N . GLN A 1 81 ? -2.770 -0.537 0.432 1.00 11.61 1187 GLN A N 1
ATOM 664 C CA A GLN A 1 81 ? -3.309 0.380 1.457 0.90 12.69 1187 GLN A CA 1
ATOM 665 C CA B GLN A 1 81 ? -3.287 0.370 1.466 0.10 13.22 1187 GLN A CA 1
ATOM 666 C C . GLN A 1 81 ? -4.260 -0.378 2.387 1.00 12.46 1187 GLN A C 1
ATOM 667 O O . GLN A 1 81 ? -5.419 0.031 2.622 1.00 14.13 1187 GLN A O 1
ATOM 678 N N . ALA A 1 82 ? -3.757 -1.488 2.929 1.00 11.31 1188 ALA A N 1
ATOM 679 C CA . ALA A 1 82 ? -4.543 -2.389 3.789 1.00 11.22 1188 ALA A CA 1
ATOM 680 C C . ALA A 1 82 ? -3.617 -3.189 4.703 1.00 10.08 1188 ALA A C 1
ATOM 681 O O . ALA A 1 82 ? -2.443 -3.439 4.357 1.00 10.53 1188 ALA A O 1
ATOM 683 N N . TYR A 1 83 ? -4.173 -3.621 5.838 1.00 10.26 1189 TYR A N 1
ATOM 684 C CA . TYR A 1 83 ? -3.523 -4.643 6.668 1.00 10.07 1189 TYR A CA 1
ATOM 685 C C . TYR A 1 83 ? -3.764 -6.033 6.051 1.00 10.19 1189 TYR A C 1
ATOM 686 O O . TYR A 1 83 ? -4.829 -6.271 5.421 1.00 11.43 1189 TYR A O 1
ATOM 695 N N . VAL A 1 84 ? -2.796 -6.941 6.240 1.00 9.90 1190 VAL A N 1
ATOM 696 C CA . VAL A 1 84 ? -2.816 -8.301 5.656 1.00 10.67 1190 VAL A CA 1
ATOM 697 C C . VAL A 1 84 ? -2.555 -9.339 6.756 1.00 11.13 1190 VAL 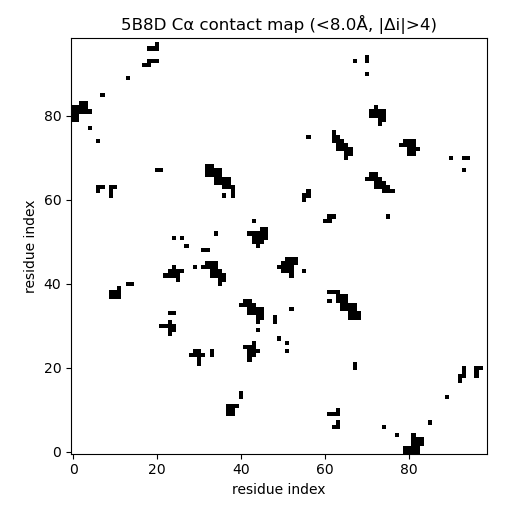A C 1
ATOM 698 O O . VAL A 1 84 ? -1.684 -9.117 7.629 1.00 13.06 1190 VAL A O 1
ATOM 702 N N A HIS A 1 85 ? -3.306 -10.464 6.687 0.80 11.64 1191 HIS A N 1
ATOM 703 N N B HIS A 1 85 ? -3.247 -10.464 6.708 0.20 12.04 1191 HIS A N 1
ATOM 704 C CA A HIS A 1 85 ? -3.141 -11.676 7.541 0.80 12.67 1191 HIS A CA 1
ATOM 705 C CA B HIS A 1 85 ? -2.765 -11.599 7.455 0.20 12.85 1191 HIS A CA 1
ATOM 706 C C A HIS A 1 85 ? -2.936 -12.878 6.603 0.80 12.47 1191 HIS A C 1
ATOM 707 C C B HIS A 1 85 ? -2.893 -12.850 6.637 0.20 12.55 1191 HIS A C 1
ATOM 708 O O A HIS A 1 85 ? -3.764 -13.069 5.692 0.80 15.47 1191 HIS A O 1
ATOM 709 O O B HIS A 1 85 ? -3.850 -13.043 5.883 0.20 13.53 1191 HIS A O 1
ATOM 722 N N . HIS A 1 86 ? -1.871 -13.675 6.776 1.00 11.65 1192 HIS A N 1
ATOM 723 C CA . HIS A 1 86 ? -1.696 -14.893 5.971 1.00 11.50 1192 HIS A CA 1
ATOM 724 C C . HIS A 1 86 ? -0.714 -15.817 6.685 1.00 11.24 1192 HIS A C 1
ATOM 725 O O . HIS A 1 86 ? 0.157 -15.358 7.438 1.00 11.64 1192 HIS A O 1
ATOM 732 N N . GLN A 1 87 ? -0.820 -17.128 6.420 1.00 11.64 1193 GLN A N 1
ATOM 733 C CA . GLN A 1 87 ? 0.129 -18.114 6.935 1.00 12.85 1193 GLN A CA 1
ATOM 734 C C . GLN A 1 87 ? 1.600 -17.729 6.702 1.00 11.52 1193 GLN A C 1
ATOM 735 O O . GLN A 1 87 ? 2.435 -17.983 7.556 1.00 12.80 1193 GLN A O 1
ATOM 741 N N . ALA A 1 88 ? 1.900 -17.090 5.562 1.00 11.74 1194 ALA A N 1
ATOM 742 C CA . ALA A 1 88 ? 3.261 -16.650 5.217 1.00 12.20 1194 ALA A CA 1
ATOM 743 C C . ALA A 1 88 ? 3.870 -15.631 6.194 1.00 11.70 1194 ALA A C 1
ATOM 744 O O . ALA A 1 88 ? 5.101 -15.462 6.222 1.00 13.53 1194 ALA A O 1
ATOM 746 N N . LEU A 1 89 ? 3.030 -14.951 6.977 1.00 10.19 1195 LEU A N 1
ATOM 747 C CA . LEU A 1 89 ? 3.470 -13.953 7.975 1.00 10.60 1195 LEU A CA 1
ATOM 748 C C . LEU A 1 89 ? 3.612 -14.526 9.402 1.00 10.67 1195 LEU A C 1
ATOM 749 O O . LEU A 1 89 ? 4.119 -13.809 10.300 1.00 10.73 1195 LEU A O 1
ATOM 754 N N . LEU A 1 90 ? 3.182 -15.776 9.641 1.00 10.49 1196 LEU A N 1
ATOM 755 C CA . LEU A 1 90 ? 3.164 -16.287 11.023 1.00 11.27 1196 LEU A CA 1
ATOM 756 C C . LEU A 1 90 ? 4.550 -16.448 11.637 1.00 10.99 1196 LEU A C 1
ATOM 757 O O . LEU A 1 90 ? 4.735 -16.121 12.817 1.00 11.68 1196 LEU A O 1
ATOM 762 N N . ASP A 1 91 ? 5.529 -16.969 10.895 1.00 11.54 1197 ASP A N 1
ATOM 763 C CA . ASP A 1 91 ? 6.835 -17.211 11.505 1.00 12.48 1197 ASP A CA 1
ATOM 764 C C . ASP A 1 91 ? 7.473 -15.869 11.966 1.00 11.54 1197 ASP A C 1
ATOM 765 O O . ASP A 1 91 ? 8.013 -15.793 13.092 1.00 12.38 1197 ASP A O 1
ATOM 770 N N . VAL A 1 92 ? 7.430 -14.826 11.114 1.00 11.02 1198 VAL A N 1
ATOM 771 C CA . VAL A 1 92 ? 8.040 -13.533 11.496 1.00 11.33 1198 VAL A CA 1
ATOM 772 C C . VAL A 1 92 ? 7.261 -12.877 12.661 1.00 10.12 1198 VAL A C 1
ATOM 773 O O . VAL A 1 92 ? 7.876 -12.297 13.582 1.00 10.94 1198 VAL A O 1
ATOM 777 N N . LYS A 1 93 ? 5.922 -12.925 12.621 1.00 9.49 1199 LYS A N 1
ATOM 778 C CA . LYS A 1 93 ? 5.151 -12.374 13.750 1.00 9.62 1199 LYS A CA 1
ATOM 779 C C . LYS A 1 93 ? 5.447 -13.111 15.073 1.00 9.69 1199 LYS A C 1
ATOM 780 O O . LYS A 1 93 ? 5.589 -12.477 16.132 1.00 10.53 1199 LYS A O 1
ATOM 786 N N . ASN A 1 94 ? 5.587 -14.444 15.020 1.00 10.21 1200 ASN A N 1
ATOM 787 C CA . ASN A 1 94 ? 5.863 -15.230 16.239 1.00 10.50 1200 ASN A CA 1
ATOM 788 C C . ASN A 1 94 ? 7.267 -14.888 16.802 1.00 10.82 1200 ASN A C 1
ATOM 789 O O . ASN A 1 94 ? 7.423 -14.805 18.030 1.00 11.96 1200 ASN A O 1
ATOM 794 N N . ILE A 1 95 ? 8.290 -14.735 15.940 1.00 11.29 1201 ILE A N 1
ATOM 795 C CA A ILE A 1 95 ? 9.649 -14.327 16.381 0.80 12.09 1201 ILE A CA 1
ATOM 796 C CA B ILE A 1 95 ? 9.634 -14.329 16.390 0.20 12.06 1201 ILE A CA 1
ATOM 797 C C . ILE A 1 95 ? 9.596 -12.921 17.016 1.00 11.32 1201 ILE A C 1
ATOM 798 O O . ILE A 1 95 ? 10.197 -12.680 18.095 1.00 12.70 1201 ILE A O 1
ATOM 807 N N . ALA A 1 96 ? 8.877 -11.979 16.373 1.00 10.32 1202 ALA A N 1
ATOM 808 C CA . ALA A 1 96 ? 8.725 -10.625 16.959 1.00 10.35 1202 ALA A CA 1
ATOM 809 C C . ALA A 1 96 ? 7.988 -10.671 18.323 1.00 9.72 1202 ALA A C 1
ATOM 810 O O . ALA A 1 96 ? 8.394 -9.968 19.271 1.00 11.09 1202 ALA A O 1
ATOM 812 N N . HIS A 1 97 ? 6.924 -11.482 18.412 1.00 10.17 1203 HIS A N 1
ATOM 813 C CA . HIS A 1 97 ? 6.146 -11.619 19.664 1.00 10.85 1203 HIS A CA 1
ATOM 814 C C . HIS A 1 97 ? 7.024 -12.140 20.815 1.00 11.64 1203 HIS A C 1
ATOM 815 O O . HIS A 1 97 ? 6.974 -11.621 21.942 1.00 12.39 1203 HIS A O 1
ATOM 822 N N . GLN A 1 98 ? 7.850 -13.157 20.514 1.00 12.50 1204 GLN A N 1
ATOM 823 C CA . GLN A 1 98 ? 8.765 -13.733 21.523 1.00 13.93 1204 GLN A CA 1
ATOM 824 C C . GLN A 1 98 ? 9.777 -12.673 22.009 1.00 13.90 1204 GLN A C 1
ATOM 825 O O . GLN A 1 98 ? 10.055 -12.571 23.218 1.00 15.53 1204 GLN A O 1
ATOM 831 N N . ASN A 1 99 ? 10.327 -11.875 21.082 1.00 12.39 1205 ASN A N 1
ATOM 832 C CA A ASN A 1 99 ? 11.334 -10.832 21.439 0.80 12.30 1205 ASN A CA 1
ATOM 833 C CA B ASN A 1 99 ? 11.286 -10.838 21.495 0.20 12.70 1205 ASN A CA 1
ATOM 834 C C . ASN A 1 99 ? 10.667 -9.702 22.264 1.00 12.07 1205 ASN A C 1
ATOM 835 O O . ASN A 1 99 ? 11.262 -9.204 23.238 1.00 13.28 1205 ASN A O 1
ATOM 844 N N . LYS A 1 100 ? 9.449 -9.314 21.889 1.00 11.06 1206 LYS A N 1
ATOM 845 C CA . LYS A 1 100 ? 8.748 -8.191 22.551 1.00 11.10 1206 LYS A CA 1
ATOM 846 C C . LYS A 1 100 ? 8.244 -8.551 23.951 1.00 12.32 1206 LYS A C 1
ATOM 847 O O . LYS A 1 100 ? 8.430 -7.764 24.900 1.00 13.67 1206 LYS A O 1
ATOM 853 N N . PHE A 1 101 ? 7.579 -9.709 24.076 1.00 14.27 1207 PHE A N 1
ATOM 854 C CA . PHE A 1 101 ? 6.852 -10.044 25.303 1.00 16.73 1207 PHE A CA 1
ATOM 855 C C . PHE A 1 101 ? 7.557 -11.074 26.182 1.00 21.62 1207 PHE A C 1
ATOM 856 O O . PHE A 1 101 ? 7.193 -11.228 27.346 1.00 26.05 1207 PHE A O 1
ATOM 864 N N . GLY A 1 102 ? 8.565 -11.760 25.656 1.00 26.31 1208 GLY A N 1
#

GO terms:
  GO:1905336 negative regulation of aggrephagy (P, IDA)
  GO:0005737 cytoplasm (C, TAS)
  GO:0016235 aggresome (C, TAS)
  GO:0033558 protein lysine deacetylase activity (F, TAS)
  GO:0019896 axonal transport of mitochondrion (P, IGI)
  GO:0048156 tau protein binding (F, TAS)
  GO:0033558 protein lysine deacetylase activity (F, IMP)
  GO:0042903 tubulin deacetylase activity (F, IMP)
  GO:0031333 negative regulation of protein-containing complex assembly (P, IMP)
  GO:0032461 positive regulation of protein oligomerization (P, IMP)
  GO:0001222 transcription corepressor binding (F, IPI)
  GO:0005771 multivesicular body (C, TAS)
  GO:0010506 regulation of autophagy (P, TAS)
  GO:1903146 regulation of autophagy of mitochondrion (P, TAS)
  GO:0061734 type 2 mitophagy (P, IGI)
  GO:0031647 regulation of protein stability (P, IMP)
  GO:0031625 ubiquitin protein ligase binding (F, IPI)
  GO:0004407 histone deacetylase activity (F, IDA)
  GO:0036064 ciliary basal body (C, IDA)
  GO:0005737 cytoplasm (C, IDA)

CATH classification: 3.30.40.10

Solvent-accessible surface area: 5704 Å² total

Foldseek 3Di:
DAADDPQLVQQDDADPVFDALQAAAPPPRDRPWWKAQRRPGHIHHPPVPPCVVVVVCVVPVRFWIATSVPRWIAGPVVRDTYDYPSSVVNSVSSVVNND

InterPro domains:
  IPR000286 Histone deacetylase HDAC [PR01270] (607-630)
  IPR000286 Histone deacetylase HDAC [PR01270] (642-657)
  IPR000286 Histone deacetylase HDAC [PR01270] (732-742)
  IPR001607 Zinc finger, UBP-type [PF02148] (1133-1194)
  IPR001607 Zinc finger, UBP-type [PS50271] (1111-1209)
  IPR001607 Zinc finger, UBP-type [SM00290] (1132-1181)
  IPR013083 Zinc finger, RING/FYVE/PHD-type [G3DSA:3.30.40.10] (1107-1213)
  IPR023696 Ureohydrolase domain superfamily [SSF52768] (86-417)
  IPR023696 Ureohydrolase domain superfamily [SSF52768] (478-834)
  IPR023801 Histone deacetylase domain [PF00850] 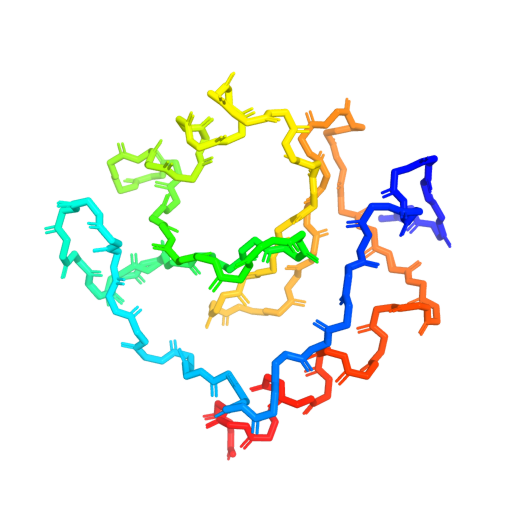(106-401)
  IPR023801 Histone deacetylase domain [PF00850] (500-797)
  IPR037138 Histone deacetylase domain superfamily [G3DSA:3.40.800.20] (79-463)
  IPR037138 Histone deacetylase domain superfamily [G3DSA:3.40.800.20] (475-851)

Nearest PDB structures (foldseek):
  3phd-assembly1_B  TM=1.002E+00  e=1.519E-20  Homo sapiens
  7zyu-assembly1_A  TM=9.990E-01  e=2.378E-20  Homo sapiens
  5g0f-assembly1_A  TM=9.910E-01  e=3.317E-15  Danio rerio
  3phd-assembly1_D  TM=9.814E-01  e=1.269E-15  Homo sapiens
  8qpa-assembly1_U  TM=7.958E-01  e=3.197E-04  Homo sapiens

Organism: Homo sapiens (NCBI:txid9606)

B-factor: mean 13.93, std 5.95, range [6.88, 69.28]

Radius of gyration: 12.37 Å; Cα contacts (8 Å, |Δi|>4): 190; chains: 1; bounding box: 28×30×30 Å

Sequence (99 aa):
PLPWCPHLVAVCPIPAAGLDVTQPCGDDCGTTTIIQQEENWVCLSCYQVYCGRYINGHMLLQQHHGNSGHPLVLSYIDLSSAWCYYCQQAYVHHHQALLDVKNIIAHQNNKF